Protein AF-A0A3M1C6W2-F1 (afdb_monomer_lite)

Secondary structure (DSSP, 8-state):
-PPP-----SSSSSS----SS--EE---SS--EEE--STTSS-SGGGSEEESS--TTT-EEE-TTS-TT-EEEEEEETTEEEEEEESSSSSS--EEEEEES-----GGGEE-

Foldseek 3Di:
DDDDDPDDQPEFDDDDQHPAFDAEYEHPDFQGEAEHQDLRSYAADNRGYEDEHDDPVRYAYELPNQDPLKDWDWDQDPQEIKIFIDRPNPPDGSHIHHYGPYYDDDCVRYHD

Radius of gyration: 14.06 Å; chains: 1; bounding box: 30×48×28 Å

pLDDT: mean 79.22, std 18.45, range [32.56, 95.44]

Sequence (112 aa):
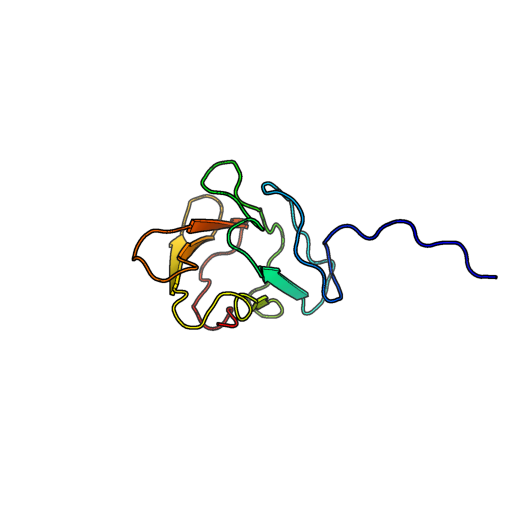MAPERGPRRCAALFRAPCPPPNHTLNDRRGDDTFVFAAATDSGKGGAADRIMDFSLSEDMIDLGALGGSATVSLADKGFGTLVKVDADGDGTVDFHIKVIGTHGLTLEHFIL

Structure (mmCIF, N/CA/C/O backbone):
data_AF-A0A3M1C6W2-F1
#
_entry.id   AF-A0A3M1C6W2-F1
#
loop_
_atom_site.group_PDB
_atom_site.id
_atom_site.type_symbol
_atom_site.label_atom_id
_atom_site.label_alt_id
_atom_site.label_comp_id
_atom_site.label_asym_id
_atom_site.label_entity_id
_atom_site.label_seq_id
_atom_site.pdbx_PDB_ins_code
_atom_site.Cartn_x
_atom_site.Cartn_y
_atom_site.Cartn_z
_atom_site.occupancy
_atom_site.B_iso_or_equiv
_atom_site.auth_seq_id
_atom_site.auth_comp_id
_atom_site.auth_asym_id
_atom_site.auth_atom_id
_atom_site.pdbx_PDB_model_num
ATOM 1 N N . MET A 1 1 ? -2.382 -40.313 -12.911 1.00 40.94 1 MET A N 1
ATOM 2 C CA . MET A 1 1 ? -1.841 -40.052 -11.561 1.00 40.94 1 MET A CA 1
ATOM 3 C C . MET A 1 1 ? -0.877 -38.884 -11.684 1.00 40.94 1 MET A C 1
ATOM 5 O O . MET A 1 1 ? 0.197 -39.059 -12.240 1.00 40.94 1 MET A O 1
ATOM 9 N N . ALA A 1 2 ? -1.314 -37.679 -11.322 1.00 42.81 2 ALA A N 1
ATOM 10 C CA . ALA A 1 2 ? -0.467 -36.487 -11.314 1.00 42.81 2 ALA A CA 1
ATOM 11 C C . ALA A 1 2 ? 0.034 -36.262 -9.876 1.00 42.81 2 ALA A C 1
ATOM 13 O O . ALA A 1 2 ? -0.754 -36.481 -8.954 1.00 42.81 2 ALA A O 1
ATOM 14 N N . PRO A 1 3 ? 1.308 -35.885 -9.672 1.00 43.56 3 PRO A N 1
ATOM 15 C CA . PRO A 1 3 ? 1.901 -35.803 -8.344 1.00 43.56 3 PRO A CA 1
ATOM 16 C C . PRO A 1 3 ? 1.282 -34.667 -7.524 1.00 43.56 3 PRO A C 1
ATOM 18 O O . PRO A 1 3 ? 0.967 -33.594 -8.045 1.00 43.56 3 PRO A O 1
ATOM 21 N N . GLU A 1 4 ? 1.097 -34.947 -6.237 1.00 44.88 4 GLU A N 1
ATOM 22 C CA . GLU A 1 4 ? 0.499 -34.063 -5.243 1.00 44.88 4 GLU A CA 1
ATOM 23 C C . GLU A 1 4 ? 1.204 -32.702 -5.187 1.00 44.88 4 GLU A C 1
ATOM 25 O O . GLU A 1 4 ? 2.399 -32.601 -4.903 1.00 44.88 4 GLU A O 1
ATOM 30 N N . ARG A 1 5 ? 0.450 -31.626 -5.450 1.00 44.06 5 ARG A N 1
ATOM 31 C CA . ARG A 1 5 ? 0.914 -30.254 -5.222 1.00 44.06 5 ARG A CA 1
ATOM 32 C C . ARG A 1 5 ? 0.707 -29.934 -3.745 1.00 44.06 5 ARG A C 1
ATOM 34 O O . ARG A 1 5 ? -0.424 -29.689 -3.329 1.00 44.06 5 ARG A O 1
ATOM 41 N N . GLY A 1 6 ? 1.802 -29.956 -2.986 1.00 32.56 6 GLY A N 1
ATOM 42 C CA . GLY A 1 6 ? 1.866 -29.508 -1.595 1.00 32.56 6 GLY A CA 1
ATOM 43 C C . GLY A 1 6 ? 1.349 -28.071 -1.389 1.00 32.56 6 GLY A C 1
ATOM 44 O O . GLY A 1 6 ? 1.095 -27.349 -2.358 1.00 32.56 6 GLY A O 1
ATOM 45 N N . PRO A 1 7 ? 1.157 -27.655 -0.125 1.00 38.84 7 PRO A N 1
ATOM 46 C CA . PRO A 1 7 ? 0.371 -26.477 0.235 1.00 38.84 7 PRO A CA 1
ATOM 47 C C . PRO A 1 7 ? 0.932 -25.198 -0.400 1.00 38.84 7 PRO A C 1
ATOM 49 O O . PRO A 1 7 ? 2.103 -24.852 -0.230 1.00 38.84 7 PRO A O 1
ATOM 52 N N . ARG A 1 8 ? 0.074 -24.514 -1.163 1.00 40.88 8 ARG A N 1
ATOM 53 C CA . ARG A 1 8 ? 0.378 -23.297 -1.924 1.00 40.88 8 ARG A CA 1
ATOM 54 C C . ARG A 1 8 ? 0.503 -22.122 -0.955 1.00 40.88 8 ARG A C 1
ATOM 56 O O . ARG A 1 8 ? -0.458 -21.787 -0.274 1.00 40.88 8 ARG A O 1
ATOM 63 N N . ARG A 1 9 ? 1.700 -21.540 -0.866 1.00 37.59 9 ARG A N 1
ATOM 64 C CA . ARG A 1 9 ? 1.952 -20.290 -0.132 1.00 37.59 9 ARG A CA 1
ATOM 65 C C . ARG A 1 9 ? 1.563 -19.106 -1.022 1.00 37.59 9 ARG A C 1
ATOM 67 O O . ARG A 1 9 ? 1.757 -19.199 -2.228 1.00 37.59 9 ARG A O 1
ATOM 74 N N . CYS A 1 10 ? 1.031 -18.059 -0.396 1.00 39.97 10 CYS A N 1
ATOM 75 C CA . CYS A 1 10 ? 0.279 -16.888 -0.884 1.00 39.97 10 CYS A CA 1
ATOM 76 C C . CYS A 1 10 ? 0.845 -16.016 -2.025 1.00 39.97 10 CYS A C 1
ATOM 78 O O . CYS A 1 10 ? 0.500 -14.846 -2.113 1.00 39.97 10 CYS A O 1
ATOM 80 N N . ALA A 1 11 ? 1.661 -16.557 -2.923 1.00 39.53 11 ALA A N 1
ATOM 81 C CA . ALA A 1 11 ? 2.046 -15.886 -4.155 1.00 39.53 11 ALA A CA 1
ATOM 82 C C . ALA A 1 11 ? 1.234 -16.470 -5.320 1.00 39.53 11 ALA A C 1
ATOM 84 O O . ALA A 1 11 ? 1.380 -17.652 -5.640 1.00 39.53 11 ALA A O 1
ATOM 85 N N . ALA A 1 12 ? 0.412 -15.616 -5.925 1.00 45.12 12 ALA A N 1
ATOM 86 C CA . ALA A 1 12 ? -0.279 -15.806 -7.195 1.00 45.12 12 ALA A CA 1
ATOM 87 C C . ALA A 1 12 ? -1.357 -16.920 -7.253 1.00 45.12 12 ALA A C 1
ATOM 89 O O . ALA A 1 12 ? -1.111 -18.117 -7.092 1.00 45.12 12 ALA A O 1
ATOM 90 N N . LEU A 1 13 ? -2.572 -16.492 -7.607 1.00 41.06 13 LEU A N 1
ATOM 91 C CA . LEU A 1 13 ? -3.778 -17.264 -7.940 1.00 41.06 13 LEU A CA 1
ATOM 92 C C . LEU A 1 13 ? -4.600 -17.921 -6.796 1.00 41.06 13 LEU A C 1
ATOM 94 O O . LEU A 1 13 ? -4.290 -18.997 -6.284 1.00 41.06 13 LEU A O 1
ATOM 98 N N . PHE A 1 14 ? -5.792 -17.330 -6.613 1.00 37.28 14 PHE A N 1
ATOM 99 C CA . PHE A 1 14 ? -7.047 -17.820 -6.013 1.00 37.28 14 PHE A CA 1
ATOM 100 C C . PHE A 1 14 ? -7.218 -17.823 -4.476 1.00 37.28 14 PHE A C 1
ATOM 102 O O . PHE A 1 14 ? -6.895 -18.786 -3.788 1.00 37.28 14 PHE A O 1
ATOM 109 N N . ARG A 1 15 ? -7.982 -16.815 -4.012 1.00 46.28 15 ARG A N 1
ATOM 110 C CA . ARG A 1 15 ? -9.076 -16.922 -3.017 1.00 46.28 15 ARG A CA 1
ATOM 111 C C . ARG A 1 15 ? -8.740 -17.412 -1.596 1.00 46.28 15 ARG A C 1
ATOM 113 O O . ARG A 1 15 ? -9.629 -17.935 -0.924 1.00 46.28 15 ARG A O 1
ATOM 120 N N . ALA A 1 16 ? -7.524 -17.204 -1.100 1.00 40.81 16 ALA A N 1
ATOM 121 C CA . ALA A 1 16 ? -7.221 -17.421 0.316 1.00 40.81 16 ALA A CA 1
ATOM 122 C C . ALA A 1 16 ? -6.610 -16.162 0.957 1.00 40.81 16 ALA A C 1
ATOM 124 O O . ALA A 1 16 ? -5.689 -15.601 0.361 1.00 40.81 16 ALA A O 1
ATOM 125 N N . PRO A 1 17 ? -7.091 -15.732 2.142 1.00 49.66 17 PRO A N 1
ATOM 126 C CA . PRO A 1 17 ? -6.455 -14.659 2.904 1.00 49.66 17 PRO A CA 1
ATOM 127 C C . PRO A 1 17 ? -5.010 -15.039 3.248 1.00 49.66 17 PRO A C 1
ATOM 129 O O . PRO A 1 17 ? -4.709 -16.209 3.522 1.00 49.66 17 PRO A O 1
ATOM 132 N N . CYS A 1 18 ? -4.109 -14.059 3.183 1.00 52.06 18 CYS A N 1
ATOM 133 C CA . CYS A 1 18 ? -2.697 -14.248 3.501 1.00 52.06 18 CYS A CA 1
ATOM 134 C C . CYS A 1 18 ? -2.550 -14.576 5.007 1.00 52.06 18 CYS A C 1
ATOM 136 O O . CYS A 1 18 ? -3.199 -13.931 5.826 1.00 52.06 18 CYS A O 1
ATOM 138 N N . PRO A 1 19 ? -1.759 -15.592 5.417 1.00 57.16 19 PRO A N 1
ATOM 139 C CA . PRO A 1 19 ? -1.497 -15.888 6.828 1.00 57.16 19 PRO A CA 1
ATOM 140 C C . PRO A 1 19 ? -0.542 -14.799 7.414 1.00 57.16 19 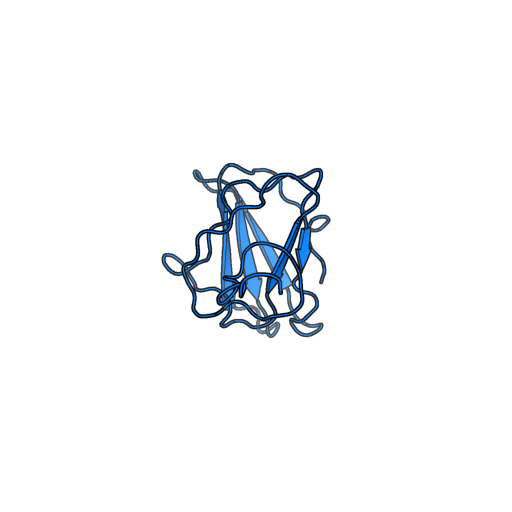PRO A C 1
ATOM 142 O O . PRO A 1 19 ? -0.357 -13.773 6.771 1.00 57.16 19 PRO A O 1
ATOM 145 N N . PRO A 1 20 ? 0.036 -14.927 8.630 1.00 56.88 20 PRO A N 1
ATOM 146 C CA . PRO A 1 20 ? 0.418 -13.791 9.488 1.00 56.88 20 PRO A CA 1
ATOM 147 C C . PRO A 1 20 ? 1.409 -12.789 8.865 1.00 56.88 20 PRO A C 1
ATOM 149 O O . PRO A 1 20 ? 2.223 -13.174 8.036 1.00 56.88 20 PRO A O 1
ATOM 152 N N . PRO A 1 21 ? 1.440 -11.539 9.352 1.00 63.44 21 PRO A N 1
ATOM 153 C CA . PRO A 1 21 ? 2.209 -10.442 8.764 1.00 63.44 21 PRO A CA 1
ATOM 154 C C . PRO A 1 21 ? 3.717 -10.714 8.631 1.00 63.44 21 PRO A C 1
ATOM 156 O O . PRO A 1 21 ? 4.286 -11.458 9.436 1.00 63.44 21 PRO A O 1
ATOM 159 N N . ASN A 1 22 ? 4.369 -9.994 7.705 1.00 70.00 22 ASN A N 1
ATOM 160 C CA . ASN A 1 22 ? 5.805 -9.982 7.372 1.00 70.00 22 ASN A CA 1
ATOM 161 C C . ASN A 1 22 ? 6.202 -10.930 6.225 1.00 70.00 22 ASN A C 1
ATOM 163 O O . ASN A 1 22 ? 7.234 -11.607 6.295 1.00 70.00 22 ASN A O 1
ATOM 167 N N . HIS A 1 23 ? 5.419 -10.953 5.150 1.00 68.50 23 HIS A N 1
ATOM 168 C CA . HIS A 1 23 ? 5.744 -11.697 3.936 1.00 68.50 23 HIS A CA 1
ATOM 169 C C . HIS A 1 23 ? 6.558 -10.892 2.922 1.00 68.50 23 HIS A C 1
ATOM 171 O O . HIS A 1 23 ? 6.520 -9.663 2.878 1.00 68.50 23 HIS A O 1
ATOM 177 N N . THR A 1 24 ? 7.288 -11.626 2.083 1.00 78.94 24 THR A N 1
ATOM 178 C CA . THR A 1 24 ? 7.872 -11.124 0.837 1.00 78.94 24 THR A CA 1
ATOM 179 C C . THR A 1 24 ? 7.054 -11.708 -0.312 1.00 78.94 24 THR A C 1
ATOM 181 O O . THR A 1 24 ? 7.015 -12.930 -0.473 1.00 78.94 24 THR A O 1
ATOM 184 N N . LEU A 1 25 ? 6.372 -10.844 -1.055 1.00 77.38 25 LEU A N 1
ATOM 185 C CA . LEU A 1 25 ? 5.461 -11.168 -2.144 1.00 77.38 25 LEU A CA 1
ATOM 186 C C . LEU A 1 25 ? 6.152 -10.834 -3.468 1.00 77.38 25 LEU A C 1
ATOM 188 O O . LEU A 1 25 ? 6.649 -9.720 -3.636 1.00 77.38 25 LEU A O 1
ATOM 192 N N . ASN A 1 26 ? 6.191 -11.820 -4.363 1.00 72.62 26 ASN A N 1
ATOM 193 C CA . ASN A 1 26 ? 6.777 -11.700 -5.692 1.00 72.62 26 ASN A CA 1
ATOM 194 C C . ASN A 1 26 ? 5.738 -12.143 -6.736 1.00 72.62 26 ASN A C 1
ATOM 196 O O . ASN A 1 26 ? 5.099 -13.183 -6.525 1.00 72.62 26 ASN A O 1
ATOM 200 N N . ASP A 1 27 ? 5.609 -11.389 -7.822 1.00 61.97 27 ASP A N 1
ATOM 201 C CA . ASP A 1 27 ? 4.590 -11.498 -8.875 1.00 61.97 27 ASP A CA 1
ATOM 202 C C . ASP A 1 27 ? 4.764 -12.750 -9.769 1.00 61.97 27 ASP A C 1
ATOM 204 O O . ASP A 1 27 ? 3.844 -13.531 -9.960 1.00 61.97 27 ASP A O 1
ATOM 208 N N . ARG A 1 28 ? 5.983 -13.101 -10.187 1.00 60.16 28 ARG A N 1
ATOM 209 C CA . ARG A 1 28 ? 6.235 -14.040 -11.300 1.00 60.16 28 ARG A CA 1
ATOM 210 C C . ARG A 1 28 ? 5.482 -13.649 -12.591 1.00 60.16 28 ARG A C 1
ATOM 212 O O . ARG A 1 28 ? 4.675 -14.435 -13.067 1.00 60.16 28 ARG A O 1
ATOM 219 N N . ARG A 1 29 ? 5.904 -12.585 -13.281 1.00 53.16 29 ARG A N 1
ATOM 220 C CA . ARG A 1 29 ? 5.596 -12.277 -14.707 1.00 53.16 29 ARG A CA 1
ATOM 221 C C . ARG A 1 29 ? 4.122 -12.488 -15.116 1.00 53.16 29 ARG A C 1
ATOM 223 O O . ARG A 1 29 ? 3.771 -13.549 -15.644 1.00 53.16 29 ARG A O 1
ATOM 230 N N . GLY A 1 30 ? 3.331 -11.425 -15.063 1.00 65.50 30 GLY A N 1
ATOM 231 C CA . GLY A 1 30 ? 1.954 -11.361 -15.556 1.00 65.50 30 GLY A CA 1
ATOM 232 C C . GLY A 1 30 ? 1.191 -10.229 -14.869 1.00 65.50 30 GLY A C 1
ATOM 233 O O . GLY A 1 30 ? 1.799 -9.472 -14.130 1.00 65.50 30 GLY A O 1
ATOM 234 N N . ASP A 1 31 ? -0.117 -10.138 -15.124 1.00 72.62 31 ASP A N 1
ATOM 235 C CA . ASP A 1 31 ? -1.015 -9.242 -14.385 1.00 72.62 31 ASP A CA 1
ATOM 236 C C . ASP A 1 31 ? -1.380 -9.907 -13.045 1.00 72.62 31 ASP A C 1
ATOM 238 O O . ASP A 1 31 ? -2.213 -10.827 -13.012 1.00 72.62 31 ASP A O 1
ATOM 242 N N . ASP A 1 32 ? -0.752 -9.488 -11.945 1.00 80.69 32 ASP A N 1
ATOM 243 C CA . ASP A 1 32 ? -0.975 -10.068 -10.623 1.00 80.69 32 ASP A CA 1
ATOM 244 C C . ASP A 1 32 ? -1.906 -9.217 -9.748 1.00 80.69 32 ASP A C 1
ATOM 246 O O . ASP A 1 32 ? -2.021 -7.998 -9.857 1.00 80.69 32 ASP A O 1
ATOM 250 N N . THR A 1 33 ? -2.642 -9.881 -8.854 1.00 85.25 33 THR A N 1
ATOM 251 C CA . THR A 1 33 ? -3.527 -9.209 -7.890 1.00 85.25 33 THR A CA 1
ATOM 252 C C . THR A 1 33 ? -3.174 -9.626 -6.469 1.00 85.25 33 THR A C 1
ATOM 254 O O . THR A 1 33 ? -3.348 -10.788 -6.085 1.00 85.25 33 THR A O 1
ATOM 257 N N . PHE A 1 34 ? -2.702 -8.666 -5.674 1.00 86.12 34 PHE A N 1
ATOM 258 C CA . PHE A 1 34 ? -2.343 -8.855 -4.270 1.00 86.12 34 PHE A CA 1
ATOM 259 C C . PHE A 1 34 ? -3.554 -8.575 -3.380 1.00 86.12 34 PHE A C 1
ATOM 261 O O . PHE A 1 34 ? -3.917 -7.421 -3.172 1.00 86.12 34 PHE A O 1
ATOM 268 N N . VAL A 1 35 ? -4.187 -9.633 -2.870 1.00 87.44 35 VAL A N 1
ATOM 269 C CA . VAL A 1 35 ? -5.433 -9.535 -2.094 1.00 87.44 35 VAL A CA 1
ATOM 270 C C . VAL A 1 35 ? -5.146 -9.428 -0.596 1.00 87.44 35 VAL A C 1
ATOM 272 O O . VAL A 1 35 ? -4.505 -10.315 -0.029 1.00 87.44 35 VAL A O 1
ATOM 275 N N . PHE A 1 36 ? -5.697 -8.399 0.049 1.00 87.06 36 PHE A N 1
ATOM 276 C CA . PHE A 1 36 ? -5.734 -8.235 1.503 1.00 87.06 36 PHE A CA 1
ATOM 277 C C . PHE A 1 36 ? -7.195 -8.133 1.950 1.00 87.06 36 PHE A C 1
ATOM 279 O O . PHE A 1 36 ? -7.902 -7.185 1.617 1.00 87.06 36 PHE A O 1
ATOM 286 N N . ALA A 1 37 ? -7.657 -9.133 2.694 1.00 87.06 37 ALA A N 1
ATOM 287 C CA . ALA A 1 37 ? -9.048 -9.289 3.106 1.00 87.06 37 ALA A CA 1
ATOM 288 C C . ALA A 1 37 ? -9.295 -8.977 4.586 1.00 87.06 37 ALA A C 1
ATOM 290 O O . ALA A 1 37 ? -10.447 -8.854 4.999 1.00 87.06 37 ALA A O 1
ATOM 291 N N . ALA A 1 38 ? -8.242 -8.847 5.392 1.00 85.94 38 ALA A N 1
ATOM 292 C CA . ALA A 1 38 ? -8.346 -8.432 6.784 1.00 85.94 38 ALA A CA 1
ATOM 293 C C . ALA A 1 38 ? -7.150 -7.580 7.217 1.00 85.94 38 ALA A C 1
ATOM 295 O O . ALA A 1 38 ? -6.042 -7.720 6.704 1.00 85.94 38 ALA A O 1
ATOM 296 N N . ALA A 1 39 ? -7.346 -6.759 8.253 1.00 85.88 39 ALA A N 1
ATOM 297 C CA . ALA A 1 39 ? -6.267 -5.979 8.865 1.00 85.88 39 ALA A CA 1
ATOM 298 C C . ALA A 1 39 ? -5.126 -6.842 9.435 1.00 85.88 39 ALA A C 1
ATOM 300 O O . ALA A 1 39 ? -4.026 -6.353 9.669 1.00 85.88 39 ALA A O 1
ATOM 301 N N . THR A 1 40 ? -5.383 -8.131 9.662 1.00 85.81 40 THR A N 1
ATOM 302 C CA . THR A 1 40 ? -4.394 -9.112 10.119 1.00 85.81 40 THR A CA 1
ATOM 303 C C . THR A 1 40 ? -3.537 -9.697 9.001 1.00 85.81 40 THR A C 1
ATOM 305 O O . THR A 1 40 ? -2.564 -10.384 9.309 1.00 85.81 40 THR A O 1
ATOM 308 N N . ASP A 1 41 ? -3.879 -9.445 7.736 1.00 84.12 41 ASP A N 1
ATOM 309 C CA . ASP A 1 41 ? -3.163 -9.999 6.581 1.00 84.12 41 ASP A CA 1
ATOM 310 C C . ASP A 1 41 ? -1.796 -9.329 6.391 1.00 84.12 41 ASP A C 1
ATOM 312 O O . ASP A 1 41 ? -0.903 -9.905 5.781 1.00 84.12 41 ASP A O 1
ATOM 316 N N . SER A 1 42 ? -1.603 -8.131 6.953 1.00 87.25 42 SER A N 1
ATOM 317 C CA . SER A 1 42 ? -0.312 -7.449 7.003 1.00 87.25 42 SER A CA 1
ATOM 318 C C . SER A 1 42 ? -0.134 -6.693 8.322 1.00 87.25 42 SER A C 1
ATOM 320 O O . SER A 1 42 ? -1.068 -6.481 9.088 1.00 87.25 42 SER A O 1
ATOM 322 N N . GLY A 1 43 ? 1.104 -6.319 8.639 1.00 88.31 43 GLY A N 1
ATOM 323 C CA . GLY A 1 43 ? 1.459 -5.659 9.890 1.00 88.31 43 GLY A CA 1
ATOM 324 C C . GLY A 1 43 ? 1.763 -4.173 9.726 1.00 88.31 43 GLY A C 1
ATOM 325 O O . GLY A 1 43 ? 1.882 -3.632 8.626 1.00 88.31 43 GLY A O 1
ATOM 326 N N . LYS A 1 44 ? 1.987 -3.493 10.854 1.00 89.62 44 LYS A N 1
ATOM 327 C CA . LYS A 1 44 ? 2.559 -2.139 10.869 1.00 89.62 44 LYS A CA 1
ATOM 328 C C . LYS A 1 44 ? 4.086 -2.189 10.856 1.00 89.62 44 LYS A C 1
ATOM 330 O O . LYS A 1 44 ? 4.725 -3.100 11.386 1.00 89.62 44 LYS A O 1
ATOM 335 N N . GLY A 1 45 ? 4.696 -1.146 10.297 1.00 87.44 45 GLY A N 1
ATOM 336 C CA . GLY A 1 45 ? 6.142 -0.918 10.383 1.00 87.44 45 GLY A CA 1
ATOM 337 C C . GLY A 1 45 ? 6.979 -2.099 9.875 1.00 87.44 45 GLY A C 1
ATOM 338 O O . GLY A 1 45 ? 6.945 -2.426 8.692 1.00 87.44 45 GLY A O 1
ATOM 339 N N . GLY A 1 46 ? 7.792 -2.704 10.745 1.00 84.44 46 GLY A N 1
ATOM 340 C CA . GLY A 1 46 ? 8.679 -3.825 10.401 1.00 84.44 46 GLY A CA 1
ATOM 341 C C . GLY A 1 46 ? 7.953 -5.112 9.994 1.00 84.44 46 GLY A C 1
ATOM 342 O O . GLY A 1 46 ? 8.512 -5.869 9.204 1.00 84.44 46 GLY A O 1
ATOM 343 N N . ALA A 1 47 ? 6.721 -5.300 10.478 1.00 87.06 47 ALA A N 1
ATOM 344 C CA . ALA A 1 47 ? 5.876 -6.460 10.201 1.00 87.06 47 ALA A CA 1
ATOM 345 C C . ALA A 1 47 ? 5.009 -6.295 8.941 1.00 87.06 47 ALA A C 1
ATOM 347 O O . ALA A 1 47 ? 4.235 -7.179 8.619 1.00 87.06 47 ALA A O 1
ATOM 348 N N . ALA A 1 48 ? 5.107 -5.167 8.238 1.00 88.62 48 ALA A N 1
ATOM 349 C CA . ALA A 1 48 ? 4.396 -4.979 6.980 1.00 88.62 48 ALA A CA 1
ATOM 350 C C . ALA A 1 48 ? 4.907 -5.943 5.904 1.00 88.62 48 ALA A C 1
ATOM 352 O O . ALA A 1 48 ? 6.127 -6.110 5.756 1.00 88.62 48 ALA A O 1
ATOM 353 N N . ASP A 1 49 ? 3.981 -6.488 5.126 1.00 90.12 49 ASP A N 1
ATOM 354 C CA . ASP A 1 49 ? 4.282 -7.263 3.931 1.00 90.12 49 ASP A CA 1
ATOM 355 C C . ASP A 1 49 ? 5.011 -6.398 2.897 1.00 90.12 49 ASP A C 1
ATOM 357 O O . ASP A 1 49 ? 4.833 -5.176 2.824 1.00 90.12 49 ASP A O 1
ATOM 361 N N . ARG A 1 50 ? 5.904 -7.032 2.136 1.00 90.38 50 ARG A N 1
ATOM 362 C CA . ARG A 1 50 ? 6.768 -6.404 1.135 1.00 90.38 50 ARG A CA 1
ATOM 363 C C . ARG A 1 50 ? 6.483 -7.009 -0.228 1.00 90.38 50 ARG A C 1
ATOM 365 O O . ARG A 1 50 ? 6.760 -8.186 -0.417 1.00 90.38 50 ARG A O 1
ATOM 372 N N . ILE A 1 51 ? 5.996 -6.208 -1.162 1.00 89.62 51 ILE A N 1
ATOM 373 C CA . ILE A 1 51 ? 5.877 -6.572 -2.575 1.00 89.62 51 ILE A CA 1
ATOM 374 C C . ILE A 1 51 ? 7.169 -6.135 -3.267 1.00 89.62 51 ILE A C 1
ATOM 376 O O . ILE A 1 51 ? 7.548 -4.970 -3.150 1.00 89.62 51 ILE A O 1
ATOM 380 N N . MET A 1 52 ? 7.886 -7.058 -3.906 1.00 86.25 52 MET A N 1
ATOM 381 C CA . MET A 1 52 ? 9.259 -6.817 -4.376 1.00 86.25 52 MET A CA 1
ATOM 382 C C . MET A 1 52 ? 9.374 -6.407 -5.847 1.00 86.25 52 MET A C 1
ATOM 384 O O . MET A 1 52 ? 10.421 -5.889 -6.229 1.00 86.25 52 MET A O 1
ATOM 388 N N . ASP A 1 53 ? 8.352 -6.666 -6.655 1.00 82.00 53 ASP A N 1
ATOM 389 C CA . ASP A 1 53 ? 8.399 -6.594 -8.121 1.00 82.00 53 ASP A CA 1
ATOM 390 C C . ASP A 1 53 ? 7.170 -5.918 -8.756 1.00 82.00 53 ASP A C 1
ATOM 392 O O . ASP A 1 53 ? 7.013 -5.980 -9.964 1.00 82.00 53 ASP A O 1
ATOM 396 N N . PHE A 1 54 ? 6.379 -5.173 -7.973 1.00 86.75 54 PHE A N 1
ATOM 397 C CA . PHE A 1 54 ? 5.129 -4.554 -8.433 1.00 86.75 54 PHE A CA 1
ATOM 398 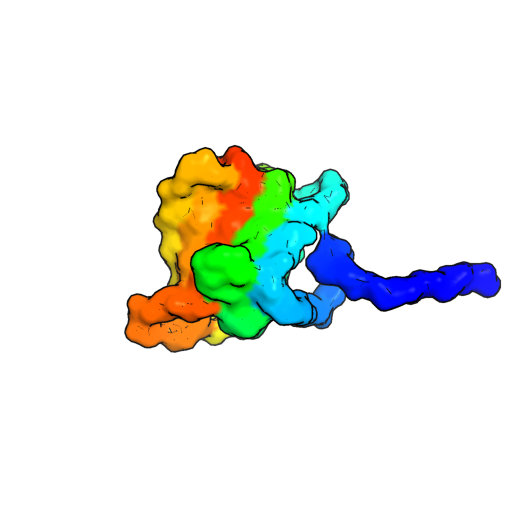C C . PHE A 1 54 ? 5.278 -3.716 -9.719 1.00 86.75 54 PHE A C 1
ATOM 400 O O . PHE A 1 54 ? 5.968 -2.682 -9.732 1.00 86.75 54 PHE A O 1
ATOM 407 N N . SER A 1 55 ? 4.543 -4.108 -10.756 1.00 88.12 55 SER A N 1
ATOM 408 C CA . SER A 1 55 ? 4.461 -3.469 -12.067 1.00 88.12 55 SER A CA 1
ATOM 409 C C . SER A 1 55 ? 3.246 -2.542 -12.156 1.00 88.12 55 SER A C 1
ATOM 411 O O . SER A 1 55 ? 2.102 -2.982 -12.155 1.00 88.12 55 SER A O 1
ATOM 413 N N . LEU A 1 56 ? 3.475 -1.231 -12.300 1.00 86.94 56 LEU A N 1
ATOM 414 C CA . LEU A 1 56 ? 2.393 -0.230 -12.401 1.00 86.94 56 LEU A CA 1
ATOM 415 C C . LEU A 1 56 ? 1.454 -0.443 -13.604 1.00 86.94 56 LEU A C 1
ATOM 417 O O . LEU A 1 56 ? 0.349 0.085 -13.614 1.00 86.94 56 LEU A O 1
ATOM 421 N N . SER A 1 57 ? 1.898 -1.154 -14.644 1.00 85.69 57 SER A N 1
ATOM 422 C CA . SER A 1 57 ? 1.094 -1.388 -15.851 1.00 85.69 57 SER A CA 1
ATOM 423 C C . SER A 1 57 ? 0.312 -2.699 -15.844 1.00 85.69 57 SER A C 1
ATOM 425 O O . SER A 1 57 ? -0.509 -2.888 -16.739 1.00 85.69 57 SER A O 1
ATOM 427 N N . GLU A 1 58 ? 0.596 -3.597 -14.902 1.00 84.31 58 GLU A N 1
ATOM 428 C CA . GLU A 1 58 ? 0.118 -4.989 -14.921 1.00 84.31 58 GLU A CA 1
ATOM 429 C C . GLU A 1 58 ? -0.560 -5.367 -13.590 1.00 84.31 58 GLU A C 1
ATOM 431 O O . GLU A 1 58 ? -1.601 -6.024 -13.595 1.00 84.31 58 GLU A O 1
ATOM 436 N N . ASP A 1 59 ? -0.048 -4.883 -12.454 1.00 87.56 59 ASP A N 1
ATOM 437 C CA . ASP A 1 59 ? -0.464 -5.354 -11.134 1.00 87.56 59 ASP A CA 1
ATOM 438 C C . ASP A 1 59 ? -1.523 -4.484 -10.455 1.00 87.56 59 ASP A C 1
ATOM 440 O O . ASP A 1 59 ? -1.582 -3.261 -10.606 1.00 87.56 59 ASP A O 1
ATOM 444 N N . MET A 1 60 ? -2.319 -5.132 -9.606 1.00 89.81 60 MET A N 1
ATOM 445 C CA . MET A 1 60 ? -3.341 -4.505 -8.770 1.00 89.81 60 MET A CA 1
ATOM 446 C C . MET A 1 60 ? -3.218 -4.947 -7.309 1.00 89.81 60 MET A C 1
ATOM 448 O O . MET A 1 60 ? -2.849 -6.082 -6.999 1.00 89.81 60 MET A O 1
ATOM 452 N N . ILE A 1 61 ? -3.582 -4.061 -6.383 1.00 89.88 61 ILE A N 1
ATOM 453 C CA . ILE A 1 61 ? -3.751 -4.392 -4.963 1.00 89.88 61 ILE A CA 1
ATOM 454 C C . ILE A 1 61 ? -5.249 -4.428 -4.661 1.00 89.88 61 ILE A C 1
ATOM 456 O O . ILE A 1 61 ? -5.937 -3.417 -4.775 1.00 89.88 61 ILE A O 1
ATOM 460 N N . ASP A 1 62 ? -5.758 -5.590 -4.266 1.00 90.44 62 ASP A N 1
ATOM 461 C CA . ASP A 1 62 ? -7.167 -5.777 -3.938 1.00 90.44 62 ASP A CA 1
ATOM 462 C C . ASP A 1 62 ? -7.398 -5.657 -2.434 1.00 90.44 62 ASP A C 1
ATOM 464 O O . ASP A 1 62 ? -6.925 -6.475 -1.643 1.00 90.44 62 ASP A O 1
ATOM 468 N N . LEU A 1 63 ? -8.129 -4.613 -2.058 1.00 89.75 63 LEU A N 1
ATOM 469 C CA . LEU A 1 63 ? -8.571 -4.307 -0.706 1.00 89.75 63 LEU A CA 1
ATOM 470 C C . LEU A 1 63 ? -10.104 -4.304 -0.610 1.00 89.75 63 LEU A C 1
ATOM 472 O O . LEU A 1 63 ? -10.630 -3.955 0.440 1.00 89.75 63 LEU A O 1
ATOM 476 N N . GLY A 1 64 ? -10.832 -4.715 -1.656 1.00 88.06 64 GLY A N 1
ATOM 477 C CA . GLY A 1 64 ? -12.299 -4.635 -1.707 1.00 88.06 64 GLY A CA 1
ATOM 478 C C . GLY A 1 64 ? -13.011 -5.600 -0.753 1.00 88.06 64 GLY A C 1
ATOM 479 O O . GLY A 1 64 ? -14.234 -5.581 -0.616 1.00 88.06 64 GLY A O 1
ATOM 480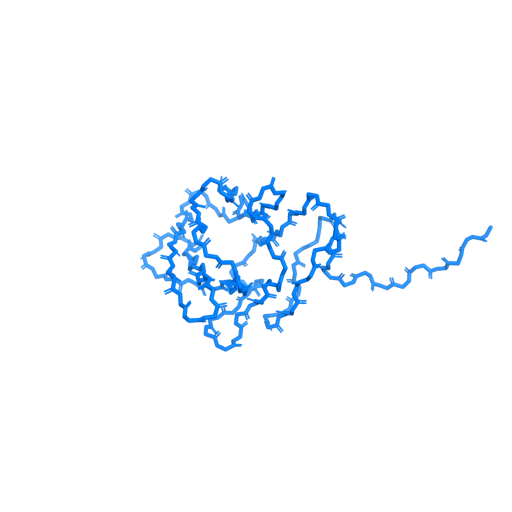 N N . ALA A 1 65 ? -12.254 -6.480 -0.095 1.00 87.25 65 ALA A N 1
ATOM 481 C CA . ALA A 1 65 ? -12.740 -7.308 1.003 1.00 87.25 65 ALA A CA 1
ATOM 482 C C . ALA A 1 65 ? -12.687 -6.592 2.368 1.00 87.25 65 ALA A C 1
ATOM 484 O O . ALA A 1 65 ? -13.355 -7.034 3.307 1.00 87.25 65 ALA A O 1
ATOM 485 N N . LEU A 1 66 ? -11.937 -5.492 2.483 1.00 82.38 66 LEU A N 1
ATOM 486 C CA . LEU A 1 66 ? -12.016 -4.572 3.614 1.00 82.38 66 LEU A CA 1
ATOM 487 C C . LEU A 1 66 ? -13.309 -3.767 3.447 1.00 82.38 66 LEU A C 1
ATOM 489 O O . LEU A 1 66 ? -13.678 -3.412 2.334 1.00 82.38 66 LEU A O 1
ATOM 493 N N . GLY A 1 67 ? -14.067 -3.562 4.522 1.00 77.75 67 GLY A N 1
ATOM 494 C CA . GLY A 1 67 ? -15.406 -2.971 4.423 1.00 77.75 67 GLY A CA 1
ATOM 495 C C . GLY A 1 67 ? -15.420 -1.609 3.711 1.00 77.75 67 GLY A C 1
ATOM 496 O O . GLY A 1 67 ? -14.408 -0.927 3.631 1.00 77.75 67 GLY A O 1
ATOM 497 N N . GLY A 1 68 ? -16.592 -1.160 3.249 1.00 78.31 68 GLY A N 1
ATOM 498 C CA . GLY A 1 68 ? -16.718 0.065 2.436 1.00 78.31 68 GLY A CA 1
ATOM 499 C C . GLY A 1 68 ? -16.351 1.397 3.119 1.00 78.31 68 GLY A C 1
ATOM 500 O O . GLY A 1 68 ? -16.535 2.449 2.512 1.00 78.31 68 GLY A O 1
ATOM 501 N N . SER A 1 69 ? -15.886 1.379 4.371 1.00 86.75 69 SER A N 1
ATOM 502 C CA . SER A 1 69 ? -15.289 2.528 5.066 1.00 86.75 69 SER A CA 1
ATOM 503 C C . SER A 1 69 ? -13.760 2.554 4.994 1.00 86.75 69 SER A C 1
ATOM 505 O O . SER A 1 69 ? -13.164 3.522 5.464 1.00 86.75 69 SER A O 1
ATOM 507 N N . ALA A 1 70 ? -13.128 1.531 4.410 1.00 90.12 70 ALA A N 1
ATOM 508 C CA . ALA A 1 70 ? -11.683 1.445 4.331 1.00 90.12 70 ALA A CA 1
ATOM 509 C C . ALA A 1 70 ? -11.101 2.610 3.516 1.00 90.12 70 ALA A C 1
ATOM 511 O O . ALA A 1 70 ? -11.611 2.981 2.455 1.00 90.12 70 ALA A O 1
ATOM 512 N N . THR A 1 71 ? -10.006 3.187 4.004 1.00 92.81 71 THR A N 1
ATOM 513 C CA . THR A 1 71 ? -9.291 4.261 3.316 1.00 92.81 71 THR A CA 1
ATOM 514 C C . THR A 1 71 ? -7.829 3.901 3.088 1.00 92.81 71 THR A C 1
ATOM 516 O O . THR A 1 71 ? -7.171 3.246 3.900 1.00 92.81 71 THR A O 1
ATOM 519 N N . VAL A 1 72 ? -7.302 4.348 1.945 1.00 93.69 72 VAL A N 1
ATOM 520 C CA . VAL A 1 72 ? -5.907 4.140 1.552 1.00 93.69 72 VAL A CA 1
ATOM 521 C C . VAL A 1 72 ? -5.199 5.476 1.457 1.00 93.69 72 VAL A C 1
ATOM 523 O O . VAL A 1 72 ? -5.654 6.399 0.783 1.00 93.69 72 VAL A O 1
ATOM 526 N N . SER A 1 73 ? -4.035 5.566 2.094 1.00 94.25 73 SER A N 1
ATOM 527 C CA . SER A 1 73 ? -3.114 6.683 1.913 1.00 94.25 73 SER A CA 1
ATOM 528 C C . SER A 1 73 ? -1.731 6.185 1.511 1.00 94.25 73 SER A C 1
ATOM 530 O O . SER A 1 73 ? -1.217 5.194 2.031 1.00 94.25 73 SER A O 1
ATOM 532 N N . LEU A 1 74 ? -1.118 6.886 0.562 1.00 94.94 74 LEU A N 1
ATOM 533 C CA . LEU A 1 74 ? 0.163 6.511 -0.025 1.00 94.94 74 LEU A CA 1
ATOM 534 C C . LEU A 1 74 ? 1.249 7.458 0.472 1.00 94.94 74 LEU A C 1
ATOM 536 O O . LEU A 1 74 ? 1.031 8.660 0.627 1.00 94.94 74 LEU A O 1
ATOM 540 N N . ALA A 1 75 ? 2.429 6.916 0.754 1.00 94.25 75 ALA A N 1
ATOM 541 C CA . ALA A 1 75 ? 3.590 7.714 1.107 1.00 94.25 75 ALA A CA 1
ATOM 542 C C . ALA A 1 75 ? 4.832 7.178 0.403 1.00 94.25 75 ALA A C 1
ATOM 544 O O . ALA A 1 75 ? 5.293 6.083 0.721 1.00 94.25 75 ALA A O 1
ATOM 545 N N . ASP A 1 76 ? 5.426 7.975 -0.480 1.00 94.06 76 ASP A N 1
ATOM 546 C CA . ASP A 1 76 ? 6.733 7.653 -1.044 1.00 94.06 76 ASP A CA 1
ATOM 547 C C . ASP A 1 76 ? 7.818 7.673 0.040 1.00 94.06 76 ASP A C 1
ATOM 549 O O . ASP A 1 76 ? 7.888 8.555 0.907 1.00 94.06 76 ASP A O 1
ATOM 553 N N . LYS A 1 77 ? 8.657 6.641 0.018 1.00 93.44 77 LYS A N 1
ATOM 554 C CA . LYS A 1 77 ? 9.774 6.395 0.930 1.00 93.44 77 LYS A CA 1
ATOM 555 C C . LYS A 1 77 ? 11.017 6.052 0.119 1.00 93.44 77 LYS A C 1
ATOM 557 O O . LYS A 1 77 ? 10.940 5.692 -1.046 1.00 93.44 77 LYS A O 1
ATOM 562 N N . GLY A 1 78 ? 12.186 6.093 0.758 1.00 91.94 78 GLY A N 1
ATOM 563 C CA . GLY A 1 78 ? 13.447 5.743 0.089 1.00 91.94 78 GLY A CA 1
ATOM 564 C C . GLY A 1 78 ? 13.523 4.299 -0.433 1.00 91.94 78 GLY A C 1
ATOM 565 O O . GLY A 1 78 ? 14.427 3.995 -1.198 1.00 91.94 78 GLY A O 1
ATOM 566 N N . PHE A 1 79 ? 12.602 3.417 -0.027 1.00 89.38 79 PHE A N 1
ATOM 567 C CA . PHE A 1 79 ? 12.523 2.033 -0.504 1.00 89.38 79 PHE A CA 1
ATOM 568 C C . PHE A 1 79 ? 11.478 1.806 -1.610 1.00 89.38 79 PHE A C 1
ATOM 570 O O . PHE A 1 79 ? 11.391 0.683 -2.089 1.00 89.38 79 PHE A O 1
ATOM 577 N N . GLY A 1 80 ? 10.669 2.808 -1.967 1.00 93.81 80 GLY A N 1
ATOM 578 C CA . GLY A 1 80 ? 9.482 2.664 -2.820 1.00 93.81 80 GLY A CA 1
ATOM 579 C C . GLY A 1 80 ? 8.258 3.325 -2.179 1.00 93.81 80 GLY A C 1
ATOM 580 O O . GLY A 1 80 ? 8.397 4.312 -1.454 1.00 93.81 80 GLY A O 1
ATOM 581 N N . THR A 1 81 ? 7.063 2.777 -2.371 1.00 95.44 81 THR A N 1
ATOM 582 C CA . THR A 1 81 ? 5.823 3.326 -1.805 1.00 95.44 81 THR A CA 1
ATOM 583 C C . THR A 1 81 ? 5.379 2.558 -0.554 1.00 95.44 81 THR A C 1
ATOM 585 O O . THR A 1 81 ? 5.338 1.329 -0.511 1.00 95.44 81 THR A O 1
ATOM 588 N N . LEU A 1 82 ? 5.020 3.290 0.502 1.00 95.12 82 LEU A N 1
ATOM 589 C CA . LEU A 1 82 ? 4.318 2.760 1.667 1.00 95.12 82 LEU A CA 1
ATOM 590 C C . LEU A 1 82 ? 2.816 2.987 1.488 1.00 95.12 82 LEU A C 1
ATOM 592 O O . LEU A 1 82 ? 2.355 4.128 1.550 1.00 95.12 82 LEU A O 1
ATOM 596 N N . VAL A 1 83 ? 2.070 1.902 1.331 1.00 95.06 83 VAL A N 1
ATOM 597 C CA . VAL A 1 83 ? 0.610 1.899 1.388 1.00 95.06 83 VAL A CA 1
ATOM 598 C C . VAL A 1 83 ? 0.201 1.811 2.849 1.00 95.06 83 VAL A C 1
ATOM 600 O O . VAL A 1 83 ? 0.685 0.952 3.590 1.00 95.06 83 VAL A O 1
ATOM 603 N N . LYS A 1 84 ? -0.670 2.711 3.277 1.00 95.38 84 LYS A N 1
ATOM 604 C CA . LYS A 1 84 ? -1.265 2.719 4.607 1.00 95.38 84 LYS A CA 1
ATOM 605 C C . LYS A 1 84 ? -2.754 2.485 4.451 1.00 95.38 84 LYS A C 1
ATOM 607 O O . LYS A 1 84 ? -3.405 3.249 3.740 1.00 95.38 84 LYS A O 1
ATOM 612 N N . VAL A 1 85 ? -3.254 1.456 5.115 1.00 94.56 85 VAL A N 1
ATOM 613 C CA . VAL A 1 85 ? -4.654 1.058 5.043 1.00 94.56 85 VAL A CA 1
ATOM 614 C C . VAL A 1 85 ? -5.273 1.244 6.417 1.00 94.56 85 VAL A C 1
ATOM 616 O O . VAL A 1 85 ? -4.777 0.698 7.401 1.00 94.56 85 VAL A O 1
ATOM 619 N N . ASP A 1 86 ? -6.310 2.062 6.469 1.00 94.19 86 ASP A N 1
ATOM 620 C CA . ASP A 1 86 ? -7.277 2.146 7.559 1.00 94.19 86 ASP A CA 1
ATOM 621 C C . ASP A 1 86 ? -8.455 1.270 7.120 1.00 94.19 86 ASP A C 1
ATOM 623 O O . ASP A 1 86 ? -9.105 1.575 6.122 1.00 94.19 86 ASP A O 1
ATOM 627 N N . ALA A 1 87 ? -8.616 0.107 7.743 1.00 91.12 87 ALA A N 1
ATOM 628 C CA . ALA A 1 87 ? -9.515 -0.945 7.285 1.00 91.12 87 ALA A CA 1
ATOM 629 C C . ALA A 1 87 ? -10.926 -0.805 7.864 1.00 91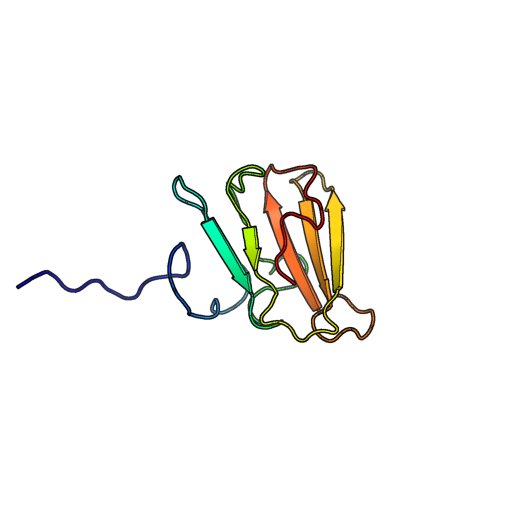.12 87 ALA A C 1
ATOM 631 O O . ALA A 1 87 ? -11.872 -1.314 7.260 1.00 91.12 87 ALA A O 1
ATOM 632 N N . ASP A 1 88 ? -11.073 -0.149 9.017 1.00 90.25 88 ASP A N 1
ATOM 633 C CA . ASP A 1 88 ? -12.367 0.089 9.657 1.00 90.25 88 ASP A CA 1
ATOM 634 C C . ASP A 1 88 ? -12.896 1.525 9.475 1.00 90.25 88 ASP A C 1
ATOM 636 O O . ASP A 1 88 ? -14.103 1.757 9.615 1.00 90.25 88 ASP A O 1
ATOM 640 N N . GLY A 1 89 ? -12.057 2.453 9.017 1.00 90.44 89 GLY A N 1
ATOM 641 C CA . GLY A 1 89 ? -12.417 3.837 8.729 1.00 90.44 89 GLY A CA 1
ATOM 642 C C . GLY A 1 89 ? -12.438 4.723 9.973 1.00 90.44 89 GLY A C 1
ATOM 643 O O . GLY A 1 89 ? -13.131 5.747 9.975 1.00 90.44 89 GLY A O 1
ATOM 644 N N . ASP A 1 90 ? -11.737 4.342 11.044 1.00 91.94 90 ASP A N 1
ATOM 645 C CA . ASP A 1 90 ? -11.673 5.115 12.287 1.00 91.94 90 ASP A CA 1
ATOM 646 C C . ASP A 1 90 ? -10.689 6.307 12.225 1.00 91.94 90 ASP A C 1
ATOM 648 O O . ASP A 1 90 ? -10.602 7.108 13.164 1.00 91.94 90 ASP A O 1
ATOM 652 N N . GLY A 1 91 ? -9.985 6.475 11.099 1.00 90.75 91 GLY A N 1
ATOM 653 C CA . GLY A 1 91 ? -8.961 7.497 10.883 1.00 90.75 91 GLY A CA 1
ATOM 654 C C . GLY A 1 91 ? -7.565 7.076 11.349 1.00 90.75 91 GLY A C 1
ATOM 655 O O . GLY A 1 91 ? -6.607 7.852 11.224 1.00 90.75 91 GLY A O 1
ATOM 656 N N . THR A 1 92 ? -7.420 5.860 11.869 1.00 92.75 92 THR A N 1
ATOM 657 C CA . THR A 1 92 ? -6.168 5.232 12.271 1.00 92.75 92 THR A CA 1
ATOM 658 C C . THR A 1 92 ? -5.772 4.194 11.237 1.00 92.75 92 THR A C 1
ATOM 660 O O . THR A 1 92 ? -6.511 3.302 10.864 1.00 92.75 92 THR A O 1
ATOM 663 N N . VAL A 1 93 ? -4.521 4.259 10.796 1.00 94.12 93 VAL A N 1
ATOM 664 C CA . VAL A 1 93 ? -3.978 3.221 9.917 1.00 94.12 93 VAL A CA 1
ATOM 665 C C . VAL A 1 93 ? -3.902 1.905 10.683 1.00 94.12 93 VAL A C 1
ATOM 667 O O . VAL A 1 93 ? -3.216 1.864 11.705 1.00 94.12 93 VAL A O 1
ATOM 670 N N . ASP A 1 94 ? -4.500 0.838 10.166 1.00 92.25 94 ASP A N 1
ATOM 671 C CA . ASP A 1 94 ? -4.518 -0.508 10.744 1.00 92.25 94 ASP A CA 1
ATOM 672 C C . ASP A 1 94 ? -3.319 -1.347 10.329 1.00 92.25 94 ASP A C 1
ATOM 674 O O . ASP A 1 94 ? -2.694 -2.015 11.157 1.00 92.25 94 ASP A O 1
ATOM 678 N N . PHE A 1 95 ? -2.926 -1.260 9.063 1.00 91.94 95 PHE A N 1
ATOM 679 C CA . PHE A 1 95 ? -1.775 -1.990 8.553 1.00 91.94 95 PHE A CA 1
ATOM 680 C C . PHE A 1 95 ? -1.095 -1.261 7.401 1.00 91.94 95 PHE A C 1
ATOM 682 O O . PHE A 1 95 ? -1.592 -0.277 6.847 1.00 91.94 95 PHE A O 1
ATOM 689 N N . HIS A 1 96 ? 0.109 -1.722 7.073 1.00 94.75 96 HIS A N 1
ATOM 690 C CA . HIS A 1 96 ? 0.891 -1.187 5.972 1.00 94.75 96 HIS A CA 1
ATOM 691 C C . HIS A 1 96 ? 1.174 -2.264 4.929 1.00 94.75 96 HIS A C 1
ATOM 693 O O . HIS A 1 96 ? 1.329 -3.431 5.270 1.00 94.75 96 HIS A O 1
ATOM 699 N N . ILE A 1 97 ? 1.371 -1.853 3.682 1.00 92.81 97 ILE A N 1
ATOM 700 C CA . ILE A 1 97 ? 1.985 -2.673 2.633 1.00 92.81 97 ILE A CA 1
ATOM 701 C C . ILE A 1 97 ? 3.175 -1.883 2.096 1.00 92.81 97 ILE A C 1
ATOM 703 O O . ILE A 1 97 ? 3.084 -0.676 1.859 1.00 92.81 97 ILE A O 1
ATOM 707 N N . LYS A 1 98 ? 4.328 -2.530 1.958 1.00 94.00 98 LYS A N 1
ATOM 708 C CA . LYS A 1 98 ? 5.525 -1.913 1.384 1.00 94.00 98 LYS A CA 1
ATOM 709 C C . LYS A 1 98 ? 5.682 -2.389 -0.044 1.00 94.00 98 LYS A C 1
ATOM 711 O O . LYS A 1 98 ? 5.966 -3.559 -0.261 1.00 94.00 98 LYS A O 1
ATOM 716 N N . VAL A 1 99 ? 5.564 -1.476 -0.990 1.00 93.25 99 VAL A N 1
ATOM 717 C CA . VAL A 1 99 ? 5.885 -1.742 -2.387 1.00 93.25 99 VAL A CA 1
ATOM 718 C C . VAL A 1 99 ? 7.324 -1.300 -2.609 1.00 93.25 99 VAL A C 1
ATOM 720 O O . VAL A 1 99 ? 7.655 -0.129 -2.427 1.00 93.25 99 VAL A O 1
ATOM 723 N N . ILE A 1 100 ? 8.207 -2.254 -2.878 1.00 92.25 100 ILE A N 1
ATOM 724 C CA . ILE A 1 100 ? 9.646 -2.023 -2.960 1.00 92.25 100 ILE A CA 1
ATOM 725 C C . ILE A 1 100 ? 10.022 -1.659 -4.394 1.00 92.25 100 ILE A C 1
ATOM 727 O O . ILE A 1 100 ? 9.617 -2.326 -5.334 1.00 92.25 100 ILE A O 1
ATOM 731 N N . GLY A 1 101 ? 10.813 -0.600 -4.562 1.00 90.44 101 GLY A N 1
ATOM 732 C CA . GLY A 1 101 ? 11.317 -0.149 -5.864 1.00 90.44 101 GLY A CA 1
ATOM 733 C C . GLY A 1 101 ? 10.297 0.597 -6.728 1.00 90.44 101 GLY A C 1
ATOM 734 O O . GLY A 1 101 ? 10.701 1.361 -7.603 1.00 90.44 101 GLY A O 1
ATOM 735 N N . THR A 1 102 ? 9.002 0.447 -6.454 1.00 91.44 102 THR A N 1
ATOM 736 C CA . THR A 1 102 ? 7.944 1.158 -7.176 1.00 91.44 102 THR A CA 1
ATOM 737 C C . THR A 1 102 ? 7.663 2.514 -6.540 1.00 91.44 102 THR A C 1
ATOM 739 O O . THR A 1 102 ? 7.518 2.632 -5.323 1.00 91.44 102 THR A O 1
ATOM 742 N N . HIS A 1 103 ? 7.581 3.535 -7.389 1.00 90.69 103 HIS A N 1
ATOM 743 C CA . HIS A 1 103 ? 7.238 4.909 -7.041 1.00 90.69 103 HIS A CA 1
ATOM 744 C C . HIS A 1 103 ? 6.087 5.379 -7.922 1.00 90.69 103 HIS A C 1
ATOM 746 O O . HIS A 1 103 ? 5.984 4.954 -9.071 1.00 90.69 103 HIS A O 1
ATOM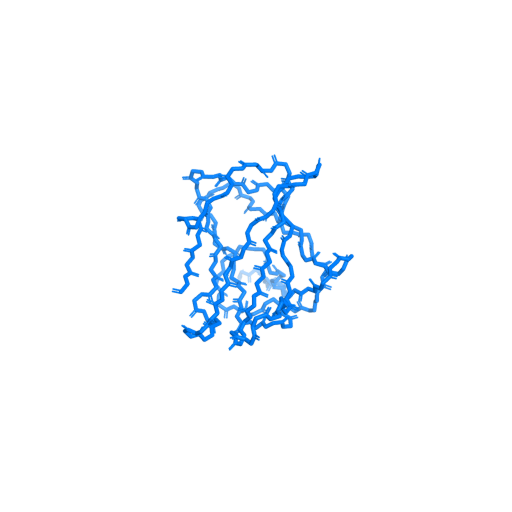 752 N N . GLY A 1 104 ? 5.254 6.285 -7.410 1.00 88.81 104 GLY A N 1
ATOM 753 C CA . GLY A 1 104 ? 4.131 6.818 -8.183 1.00 88.81 104 GLY A CA 1
ATOM 754 C C . GLY A 1 104 ? 2.915 5.895 -8.241 1.00 88.81 104 GLY A C 1
ATOM 755 O O . GLY A 1 104 ? 2.095 6.052 -9.140 1.00 88.81 104 GLY A O 1
ATOM 756 N N . LEU A 1 105 ? 2.765 4.973 -7.278 1.00 92.12 105 LEU A N 1
ATOM 757 C CA . LEU A 1 105 ? 1.464 4.346 -7.052 1.00 92.12 105 LEU A CA 1
ATOM 758 C C . LEU A 1 105 ? 0.418 5.445 -6.823 1.00 92.12 105 LEU A C 1
ATOM 760 O O . LEU A 1 105 ? 0.626 6.390 -6.059 1.00 92.12 105 LEU A O 1
ATOM 764 N N . THR A 1 106 ? -0.723 5.277 -7.469 1.00 92.12 106 THR A N 1
ATOM 765 C CA . THR A 1 106 ? -1.920 6.103 -7.297 1.00 92.12 106 THR A CA 1
ATOM 766 C C . THR A 1 106 ? -3.076 5.213 -6.845 1.00 92.12 106 THR A C 1
ATOM 768 O O . THR A 1 106 ? -2.966 3.987 -6.876 1.00 92.12 106 THR A O 1
ATOM 771 N N . LEU A 1 107 ? -4.207 5.816 -6.474 1.00 88.94 107 LEU A N 1
ATOM 772 C CA . LEU A 1 107 ? -5.413 5.070 -6.103 1.00 88.94 107 LEU A CA 1
ATOM 773 C C . LEU A 1 107 ? -5.989 4.208 -7.245 1.00 88.94 107 LEU A C 1
ATOM 775 O O . LEU A 1 107 ? -6.790 3.329 -6.965 1.00 88.94 107 LEU A O 1
ATOM 779 N N . GLU A 1 108 ? -5.581 4.409 -8.503 1.00 91.25 108 GLU A N 1
ATOM 780 C CA . GLU A 1 108 ? -6.066 3.601 -9.637 1.00 91.25 108 GLU A CA 1
ATOM 781 C C . GLU A 1 108 ? -5.515 2.166 -9.649 1.00 91.25 108 GLU A C 1
ATOM 783 O O . GLU A 1 108 ? -6.079 1.298 -10.305 1.00 91.25 108 GLU A O 1
ATOM 788 N N . HIS A 1 109 ? -4.446 1.914 -8.887 1.00 91.38 109 HIS A N 1
ATOM 789 C CA . HIS A 1 109 ? -3.820 0.598 -8.733 1.00 91.38 109 HIS A CA 1
ATOM 790 C C . HIS A 1 109 ? -4.458 -0.222 -7.594 1.00 91.38 109 HIS A C 1
ATOM 792 O O . HIS A 1 109 ? -3.926 -1.261 -7.195 1.00 91.38 109 HIS A O 1
ATOM 798 N N . PHE A 1 110 ? -5.560 0.276 -7.021 1.00 90.94 110 PHE A N 1
ATOM 799 C CA . PHE A 1 110 ? -6.253 -0.325 -5.888 1.00 90.94 110 PHE A CA 1
ATOM 800 C C . PHE A 1 110 ? -7.699 -0.655 -6.240 1.00 90.94 110 PHE A C 1
ATOM 802 O O . PHE A 1 110 ? -8.417 0.157 -6.822 1.00 90.94 110 PHE A O 1
ATOM 809 N N . ILE A 1 111 ? -8.140 -1.831 -5.807 1.00 89.81 111 ILE A N 1
ATOM 810 C CA . ILE A 1 111 ? -9.554 -2.202 -5.755 1.00 89.81 111 ILE A CA 1
ATOM 811 C C . ILE A 1 111 ? -10.014 -1.940 -4.316 1.00 89.81 111 ILE A C 1
ATOM 813 O O . ILE A 1 111 ? -9.422 -2.489 -3.388 1.00 89.81 111 ILE A O 1
ATOM 817 N N . LEU A 1 112 ? -11.014 -1.071 -4.140 1.00 87.19 112 LEU A N 1
ATOM 818 C CA . LEU A 1 112 ? -11.583 -0.642 -2.853 1.00 87.19 112 LEU A CA 1
ATOM 819 C C . LEU A 1 112 ? -13.071 -0.989 -2.770 1.00 87.19 112 LEU A C 1
ATOM 821 O O . LEU A 1 112 ? -13.736 -0.961 -3.834 1.00 87.19 112 LEU A O 1
#